Protein AF-A0A1G7UF96-F1 (afdb_monomer_lite)

Secondary structure (DSSP, 8-state):
--EEEE-TT--EESS-S-EEEETTEEEEEEEES--SSS-EEEEEEEEEGGGTTTTSSSPEEEEEEEEEEEEETTEEEEEEEEEE-TTS-HHHHHHHSSEE------

Structure (mmCIF, N/CA/C/O backbone):
data_AF-A0A1G7UF96-F1
#
_entry.id   AF-A0A1G7UF96-F1
#
loop_
_atom_site.group_PDB
_atom_site.id
_atom_site.type_symbol
_atom_site.label_atom_id
_atom_site.label_alt_id
_atom_site.label_comp_id
_atom_site.label_asym_id
_atom_site.label_entity_id
_atom_site.label_seq_id
_atom_site.pdbx_PDB_ins_code
_atom_site.Cartn_x
_atom_site.Cartn_y
_atom_site.Cartn_z
_atom_site.occupancy
_atom_site.B_iso_or_equiv
_atom_site.auth_seq_id
_atom_site.auth_comp_id
_atom_site.auth_asym_id
_atom_site.auth_atom_id
_atom_site.pdbx_PDB_model_num
ATOM 1 N N . MET A 1 1 ? 12.787 -11.613 -13.813 1.00 73.94 1 MET A N 1
ATOM 2 C CA . MET A 1 1 ? 13.176 -10.201 -13.581 1.00 73.94 1 MET A CA 1
ATOM 3 C C . MET A 1 1 ? 12.513 -9.709 -12.301 1.00 73.94 1 MET A C 1
ATOM 5 O O . MET A 1 1 ? 11.374 -10.100 -12.069 1.00 73.94 1 MET A O 1
ATOM 9 N N . PRO A 1 2 ? 13.188 -8.907 -11.461 1.00 85.56 2 PRO A N 1
ATOM 10 C CA . PRO A 1 2 ? 12.588 -8.391 -10.236 1.00 85.56 2 PRO A CA 1
ATOM 11 C C . PRO A 1 2 ? 11.448 -7.409 -10.539 1.00 85.56 2 PRO A C 1
ATOM 13 O O . PRO A 1 2 ? 11.506 -6.662 -11.518 1.00 85.56 2 PRO A O 1
ATOM 16 N N . VAL A 1 3 ? 10.429 -7.410 -9.679 1.00 88.75 3 VAL A N 1
ATOM 17 C CA . VAL A 1 3 ? 9.296 -6.477 -9.737 1.00 88.75 3 VAL A CA 1
ATOM 18 C C . VAL A 1 3 ? 9.209 -5.715 -8.424 1.00 88.75 3 VAL A C 1
ATOM 20 O O . VAL A 1 3 ? 9.403 -6.299 -7.354 1.00 88.75 3 VAL A O 1
ATOM 23 N N . TYR A 1 4 ? 8.929 -4.422 -8.521 1.00 88.75 4 TYR A N 1
ATOM 24 C CA . TYR A 1 4 ? 8.915 -3.468 -7.424 1.00 88.75 4 TYR A CA 1
ATOM 25 C C . TYR A 1 4 ? 7.590 -2.704 -7.381 1.00 88.75 4 TYR A C 1
ATOM 27 O O . TYR A 1 4 ? 6.857 -2.617 -8.367 1.00 88.75 4 TYR A O 1
ATOM 35 N N . VAL A 1 5 ? 7.314 -2.088 -6.239 1.00 86.88 5 VAL A N 1
ATOM 36 C CA . VAL A 1 5 ? 6.290 -1.051 -6.098 1.00 86.88 5 VAL A CA 1
ATOM 37 C C . VAL A 1 5 ? 6.940 0.232 -5.599 1.00 86.88 5 VAL A C 1
ATOM 39 O O . VAL A 1 5 ? 7.855 0.180 -4.774 1.00 86.88 5 VAL A O 1
ATOM 42 N N . VAL A 1 6 ? 6.478 1.377 -6.097 1.00 81.38 6 VAL A N 1
ATOM 43 C CA . VAL A 1 6 ? 6.868 2.694 -5.584 1.00 81.38 6 VAL A CA 1
ATOM 44 C C . VAL A 1 6 ? 5.683 3.240 -4.805 1.00 81.38 6 VAL A C 1
ATOM 46 O O . VAL A 1 6 ? 4.740 3.777 -5.373 1.00 81.38 6 VAL A O 1
ATOM 49 N N . ALA A 1 7 ? 5.713 3.037 -3.490 1.00 77.69 7 ALA A N 1
ATOM 50 C CA . ALA A 1 7 ? 4.721 3.600 -2.583 1.00 77.69 7 ALA A CA 1
ATOM 51 C C . ALA A 1 7 ? 4.837 5.135 -2.530 1.00 77.69 7 ALA A C 1
ATOM 53 O O . ALA A 1 7 ? 5.816 5.701 -3.018 1.00 77.69 7 ALA A O 1
ATOM 54 N N . TYR A 1 8 ? 3.912 5.816 -1.846 1.00 72.69 8 TYR A N 1
ATOM 55 C CA . TYR A 1 8 ? 3.956 7.279 -1.679 1.00 72.69 8 TYR A CA 1
ATOM 56 C C . TYR A 1 8 ? 5.306 7.805 -1.126 1.00 72.69 8 TYR A C 1
ATOM 58 O O . TYR A 1 8 ? 5.711 8.924 -1.420 1.00 72.69 8 TYR A O 1
ATOM 66 N N . MET A 1 9 ? 6.057 6.971 -0.394 1.00 66.12 9 MET A N 1
ATOM 67 C CA . MET A 1 9 ? 7.400 7.275 0.132 1.00 66.12 9 MET A CA 1
ATOM 68 C C . MET A 1 9 ? 8.530 7.213 -0.924 1.00 66.12 9 MET A C 1
ATOM 70 O O . MET A 1 9 ? 9.704 7.350 -0.582 1.00 66.12 9 MET A O 1
ATOM 74 N N . GLY A 1 10 ? 8.208 6.981 -2.201 1.00 69.44 10 GLY A N 1
ATOM 75 C CA . GLY A 1 10 ? 9.092 7.169 -3.359 1.00 69.44 10 GLY A CA 1
ATOM 76 C C . GLY A 1 10 ? 10.208 6.137 -3.552 1.00 69.44 10 GLY A C 1
ATOM 77 O O . GLY A 1 10 ? 10.829 6.105 -4.613 1.00 69.44 10 GLY A O 1
ATOM 78 N N . ARG A 1 11 ? 10.474 5.267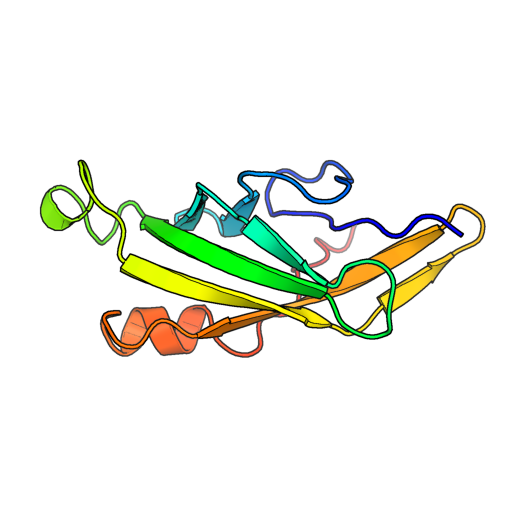 -2.572 1.00 78.62 11 ARG A N 1
ATOM 79 C CA . ARG A 1 11 ? 11.491 4.214 -2.701 1.00 78.62 11 ARG A CA 1
ATOM 80 C C . ARG A 1 11 ? 10.906 2.960 -3.363 1.00 78.62 11 ARG A C 1
ATOM 82 O O . ARG A 1 11 ? 9.798 2.558 -3.004 1.00 78.62 11 ARG A O 1
ATOM 89 N N . PRO A 1 12 ? 11.636 2.318 -4.294 1.00 83.62 12 PRO A N 1
ATOM 90 C CA . PRO A 1 12 ? 11.230 1.040 -4.858 1.00 83.62 12 PRO A CA 1
ATOM 91 C C . PRO A 1 12 ? 11.374 -0.064 -3.809 1.00 83.62 12 PRO A C 1
ATOM 93 O O . PRO A 1 12 ? 12.439 -0.242 -3.219 1.00 83.62 12 PRO A O 1
ATOM 96 N N . LEU A 1 13 ? 10.301 -0.814 -3.583 1.00 86.38 13 LEU A N 1
ATOM 97 C CA . LEU A 1 13 ? 10.238 -1.866 -2.572 1.00 86.38 13 LEU A CA 1
ATOM 98 C C . LEU A 1 13 ? 9.801 -3.190 -3.200 1.00 86.38 13 LEU A C 1
ATOM 100 O O . LEU A 1 13 ? 8.970 -3.215 -4.109 1.00 86.38 13 LEU A O 1
ATOM 104 N N . GLN A 1 14 ? 10.343 -4.298 -2.692 1.00 90.31 14 GLN A N 1
ATOM 105 C CA . GLN A 1 14 ? 9.905 -5.649 -3.043 1.00 90.31 14 GLN A CA 1
ATOM 106 C C . GLN A 1 14 ? 9.113 -6.234 -1.885 1.00 90.31 14 GLN A C 1
ATOM 108 O O . GLN A 1 14 ? 9.666 -6.388 -0.800 1.00 90.31 14 GLN A O 1
ATOM 113 N N . ARG A 1 15 ? 7.840 -6.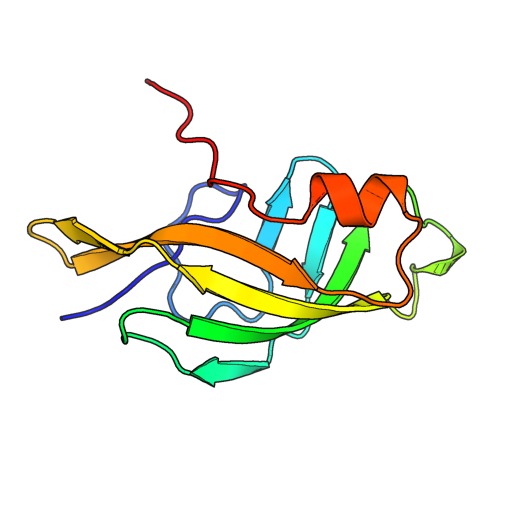575 -2.121 1.00 91.19 15 ARG A N 1
ATOM 114 C CA . ARG A 1 15 ? 6.946 -7.178 -1.117 1.00 91.19 15 ARG A CA 1
ATOM 115 C C . ARG A 1 15 ? 7.009 -6.469 0.249 1.00 91.19 15 ARG A C 1
ATOM 117 O O . ARG A 1 15 ? 7.269 -7.121 1.259 1.00 91.19 15 ARG A O 1
ATOM 124 N N . PRO A 1 16 ? 6.816 -5.138 0.307 1.00 91.56 16 PRO A N 1
ATOM 125 C CA . PRO A 1 16 ? 6.950 -4.423 1.567 1.00 91.56 16 PRO A CA 1
ATOM 126 C C . PRO A 1 16 ? 5.869 -4.858 2.571 1.00 91.56 16 PRO A C 1
ATOM 128 O O . PRO A 1 16 ? 4.717 -5.032 2.172 1.00 91.56 16 PRO A O 1
ATOM 131 N N . PRO A 1 17 ? 6.194 -4.990 3.868 1.00 91.38 17 PRO A N 1
ATOM 132 C CA . PRO A 1 17 ? 5.206 -5.302 4.905 1.00 91.38 17 PRO A CA 1
ATOM 133 C C . PRO A 1 17 ? 4.317 -4.098 5.263 1.00 91.38 17 PRO A C 1
ATOM 135 O O . PRO A 1 17 ? 3.297 -4.254 5.933 1.00 91.38 17 PRO A O 1
ATO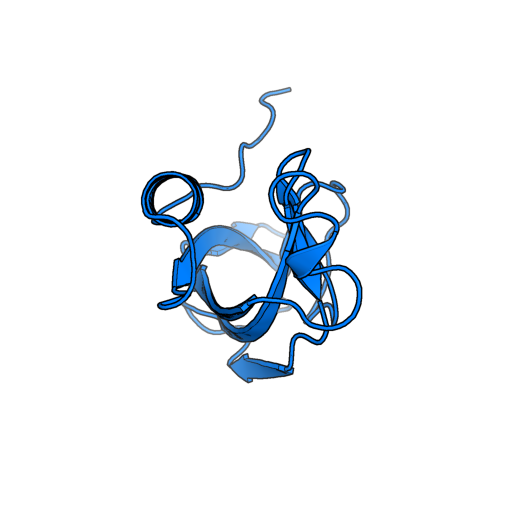M 138 N N . ALA A 1 18 ? 4.696 -2.891 4.834 1.00 89.94 18 ALA A N 1
ATOM 139 C CA . ALA A 1 18 ? 3.914 -1.671 4.977 1.00 89.94 18 ALA A CA 1
ATOM 140 C C . ALA A 1 18 ? 4.204 -0.709 3.818 1.00 89.94 18 ALA A C 1
ATOM 142 O O . ALA A 1 18 ? 5.337 -0.632 3.337 1.00 89.94 18 ALA A O 1
ATOM 143 N N . MET A 1 19 ? 3.197 0.043 3.377 1.00 88.81 19 MET A N 1
ATOM 144 C CA . MET A 1 19 ? 3.353 1.030 2.312 1.00 88.81 19 MET A CA 1
ATOM 145 C C . MET A 1 19 ? 2.391 2.207 2.464 1.00 88.81 19 MET A C 1
ATOM 147 O O . MET A 1 19 ? 1.212 2.035 2.763 1.00 88.81 19 MET A O 1
ATOM 151 N N . GLY A 1 20 ? 2.888 3.417 2.208 1.00 87.44 20 GLY A N 1
ATOM 152 C CA . GLY A 1 20 ? 2.041 4.602 2.087 1.00 87.44 20 GLY A CA 1
ATOM 153 C C . GLY A 1 20 ? 1.241 4.559 0.786 1.00 87.44 20 GLY A C 1
ATOM 154 O O . GLY A 1 20 ? 1.829 4.415 -0.289 1.00 87.44 20 GLY A O 1
ATOM 155 N N . LEU A 1 21 ? -0.079 4.700 0.885 1.00 84.44 21 LEU A N 1
ATOM 156 C CA . LEU A 1 21 ? -0.981 4.772 -0.268 1.00 84.44 21 LEU A CA 1
ATOM 157 C C . LEU A 1 21 ? -1.083 6.216 -0.770 1.00 84.44 21 LEU A C 1
ATOM 159 O O . LEU A 1 21 ? -1.043 6.475 -1.969 1.00 84.44 21 LEU A O 1
ATOM 163 N N . ASN A 1 22 ? -1.176 7.165 0.163 1.00 82.56 22 ASN A N 1
ATOM 164 C CA . ASN A 1 22 ? -1.204 8.601 -0.096 1.00 82.56 22 ASN A CA 1
ATOM 165 C C . ASN A 1 22 ? -0.667 9.374 1.127 1.00 82.56 22 ASN A C 1
ATOM 167 O O . ASN A 1 22 ? -0.161 8.776 2.075 1.00 82.56 22 ASN A O 1
ATOM 171 N N . LYS A 1 23 ? -0.798 10.708 1.122 1.00 81.69 23 LYS A N 1
ATOM 172 C CA . LYS A 1 23 ? -0.341 11.598 2.209 1.00 81.69 23 LYS A CA 1
ATOM 173 C C . LYS A 1 23 ? -0.885 11.253 3.596 1.00 81.69 23 LYS A C 1
ATOM 175 O O . LYS A 1 23 ? -0.236 11.563 4.585 1.00 81.69 23 LYS A O 1
ATOM 180 N N . VAL A 1 24 ? -2.091 10.696 3.664 1.00 83.75 24 VAL A N 1
ATOM 181 C CA . VAL A 1 24 ? -2.852 10.544 4.912 1.00 83.75 24 VAL A CA 1
ATOM 182 C C . VAL A 1 24 ? -3.279 9.106 5.179 1.00 83.75 24 VAL A C 1
ATOM 184 O O . VAL A 1 24 ? -3.958 8.868 6.170 1.00 83.75 24 VAL A O 1
ATOM 187 N N . SER A 1 25 ? -2.930 8.164 4.298 1.00 85.62 25 SER A N 1
ATOM 188 C CA . SER A 1 25 ? -3.344 6.761 4.370 1.00 85.62 25 SER A CA 1
ATOM 189 C C . SER A 1 25 ? -2.170 5.840 4.069 1.00 85.62 25 SER A C 1
ATOM 191 O O . SER A 1 25 ? -1.449 6.022 3.081 1.00 85.62 25 SER A O 1
ATOM 193 N N . ALA A 1 26 ? -2.019 4.814 4.890 1.00 88.69 26 ALA A N 1
ATOM 194 C CA . ALA A 1 26 ? -1.021 3.773 4.739 1.00 88.69 26 ALA A CA 1
ATOM 195 C C . ALA A 1 26 ? -1.663 2.403 4.946 1.00 88.69 26 ALA A C 1
ATOM 197 O O . ALA A 1 26 ? -2.669 2.266 5.640 1.00 88.69 26 ALA A O 1
ATOM 198 N N . MET A 1 27 ? -1.052 1.390 4.348 1.00 90.50 27 MET A N 1
ATOM 199 C CA . MET A 1 27 ? -1.386 0.000 4.599 1.00 90.50 27 MET A CA 1
ATOM 200 C C . MET A 1 27 ? -0.241 -0.663 5.362 1.00 90.50 27 MET A C 1
ATOM 202 O O . MET A 1 27 ? 0.927 -0.489 5.006 1.00 90.50 27 MET A O 1
ATOM 206 N N . THR A 1 28 ? -0.562 -1.399 6.419 1.00 91.19 28 THR A N 1
ATOM 207 C CA . THR A 1 28 ? 0.394 -2.067 7.310 1.00 91.19 28 THR A CA 1
ATOM 208 C C . THR A 1 28 ? 0.063 -3.552 7.444 1.00 91.19 28 THR A C 1
ATOM 210 O O . THR A 1 28 ? -0.990 -4.011 6.995 1.00 91.19 28 THR A O 1
ATOM 213 N N . LYS A 1 29 ? 0.994 -4.322 8.030 1.00 92.25 29 LYS A N 1
ATOM 214 C CA . LYS A 1 29 ? 0.877 -5.780 8.233 1.00 92.25 29 LYS A CA 1
ATOM 215 C C . LYS A 1 29 ? 0.544 -6.539 6.940 1.00 92.25 29 LYS A C 1
ATOM 217 O O . LYS A 1 29 ? -0.226 -7.495 6.947 1.00 92.25 29 LYS A O 1
ATOM 222 N N . ILE A 1 30 ? 1.115 -6.094 5.823 1.00 94.25 30 ILE A N 1
ATOM 223 C CA . ILE A 1 30 ? 0.804 -6.636 4.503 1.00 94.25 30 ILE A CA 1
ATOM 224 C C . ILE A 1 30 ? 1.424 -8.023 4.361 1.00 94.25 30 ILE A C 1
ATOM 226 O O . ILE A 1 30 ? 2.643 -8.194 4.411 1.00 94.25 30 ILE A O 1
ATOM 230 N N . GLN A 1 31 ? 0.570 -9.005 4.115 1.00 95.25 31 GLN A N 1
ATOM 231 C CA . GLN A 1 31 ? 0.926 -10.364 3.750 1.00 95.25 31 GLN A CA 1
ATOM 232 C C . GLN A 1 31 ? 0.652 -10.567 2.261 1.00 95.25 31 GLN A C 1
ATOM 234 O O . GLN A 1 31 ? -0.498 -10.603 1.819 1.00 95.25 31 GLN A O 1
ATOM 239 N N . TRP A 1 32 ? 1.721 -10.692 1.476 1.00 94.62 32 TRP A N 1
ATOM 240 C CA . TRP A 1 32 ? 1.637 -10.899 0.032 1.00 94.62 32 TRP A CA 1
ATOM 241 C C . TRP A 1 32 ? 1.259 -12.346 -0.288 1.00 94.62 32 TRP A C 1
ATOM 243 O O . TRP A 1 32 ? 1.973 -13.278 0.076 1.00 94.62 32 TRP A O 1
ATOM 253 N N . ARG A 1 33 ? 0.142 -12.525 -0.995 1.00 94.94 33 ARG A N 1
ATOM 254 C CA . ARG A 1 33 ? -0.314 -13.810 -1.545 1.00 94.94 33 ARG A CA 1
ATOM 255 C C . ARG A 1 33 ? 0.293 -14.080 -2.916 1.00 94.94 33 ARG A C 1
ATOM 257 O O . ARG A 1 33 ? 0.605 -15.222 -3.232 1.00 94.94 33 ARG A O 1
ATOM 264 N N . SER A 1 34 ? 0.489 -13.031 -3.711 1.00 93.50 34 SER A N 1
ATOM 265 C CA . SER A 1 34 ? 1.153 -13.108 -5.011 1.00 93.50 34 SER A CA 1
ATOM 266 C C . SER A 1 34 ? 2.082 -11.917 -5.224 1.00 93.50 34 SER A C 1
ATOM 268 O O . SER A 1 34 ? 1.881 -10.838 -4.665 1.00 93.50 34 SER A O 1
ATOM 270 N N . TRP A 1 35 ? 3.130 -12.123 -6.023 1.00 93.31 35 TRP A N 1
ATOM 271 C CA . TRP A 1 35 ? 4.083 -11.083 -6.400 1.00 93.31 35 TRP A CA 1
ATOM 272 C C . TRP A 1 35 ? 4.785 -11.436 -7.711 1.00 93.31 35 TRP A C 1
ATOM 274 O O . TRP A 1 35 ? 5.075 -12.602 -7.962 1.00 93.31 35 TRP A O 1
ATOM 284 N N . GLY A 1 36 ? 5.116 -10.431 -8.520 1.00 86.25 36 GLY A N 1
ATOM 285 C CA . GLY A 1 36 ? 5.962 -10.591 -9.706 1.00 86.25 36 GLY A CA 1
ATOM 286 C C . GLY A 1 36 ? 5.238 -11.030 -10.982 1.00 86.25 36 GLY A C 1
ATOM 287 O O . GLY A 1 36 ? 5.833 -10.957 -12.054 1.00 86.25 36 GLY A O 1
ATOM 288 N N . GLY A 1 37 ? 3.969 -11.437 -10.889 1.00 86.94 37 GLY A N 1
ATOM 289 C CA . GLY A 1 37 ? 3.083 -11.632 -12.041 1.00 86.94 37 GLY A CA 1
ATOM 290 C C . GLY A 1 37 ? 2.425 -10.326 -12.488 1.00 86.94 37 GLY A C 1
ATOM 291 O O . GLY A 1 37 ? 2.685 -9.274 -11.908 1.00 86.94 37 GLY A O 1
ATOM 292 N N . ALA A 1 38 ? 1.527 -10.390 -13.479 1.00 86.69 38 ALA A N 1
ATOM 293 C CA . ALA A 1 38 ? 0.787 -9.225 -13.994 1.00 86.69 38 ALA A CA 1
ATOM 294 C C . ALA A 1 38 ? 0.102 -8.394 -12.888 1.00 86.69 38 ALA A C 1
ATOM 296 O O . ALA A 1 38 ? -0.038 -7.175 -13.014 1.00 86.69 38 ALA A O 1
ATOM 297 N N . THR A 1 39 ? -0.259 -9.056 -11.787 1.00 90.81 39 THR A N 1
ATOM 298 C CA . THR A 1 39 ? -0.755 -8.457 -10.550 1.00 90.81 39 THR A CA 1
ATOM 299 C C . THR A 1 39 ? -0.000 -8.992 -9.330 1.00 90.81 39 THR A C 1
ATOM 301 O O . THR A 1 39 ? 0.570 -10.087 -9.359 1.00 90.81 39 THR A O 1
ATOM 304 N N . ALA A 1 40 ? 0.002 -8.215 -8.247 1.00 93.69 40 ALA A N 1
ATOM 305 C CA . ALA A 1 40 ? 0.401 -8.674 -6.916 1.00 93.69 40 ALA A CA 1
ATOM 306 C C . ALA A 1 40 ? -0.735 -8.424 -5.929 1.00 93.69 40 ALA A C 1
ATOM 308 O O . ALA A 1 40 ? -1.298 -7.333 -5.901 1.00 93.69 40 ALA A O 1
ATOM 309 N N . VAL A 1 41 ? -1.061 -9.420 -5.114 1.00 95.19 41 VAL A N 1
ATOM 310 C CA . VAL A 1 41 ? -2.160 -9.352 -4.148 1.00 95.19 41 VAL A CA 1
ATOM 311 C C . VAL A 1 41 ? -1.591 -9.446 -2.742 1.00 95.19 41 VAL A C 1
ATOM 313 O O . VAL A 1 41 ? -0.841 -10.376 -2.433 1.00 95.19 41 VAL A O 1
ATOM 316 N N . GLY A 1 42 ? -1.955 -8.494 -1.890 1.00 95.00 42 GLY A N 1
ATOM 317 C CA . GLY A 1 42 ? -1.597 -8.456 -0.478 1.00 95.00 42 GLY A CA 1
ATOM 318 C C . GLY A 1 42 ? -2.822 -8.241 0.401 1.00 95.00 42 GLY A C 1
ATOM 319 O O . GLY A 1 42 ? -3.763 -7.559 0.010 1.00 95.00 42 GLY A O 1
ATOM 320 N N . VAL A 1 43 ? -2.811 -8.818 1.598 1.00 95.12 43 VAL A N 1
ATOM 321 C CA . VAL A 1 43 ? -3.854 -8.615 2.615 1.00 95.12 43 VAL A CA 1
ATOM 322 C C . VAL A 1 43 ? -3.217 -7.956 3.827 1.00 95.12 43 VAL A C 1
ATOM 324 O O . VAL A 1 43 ? -2.118 -8.338 4.214 1.00 95.12 43 VAL A O 1
ATOM 327 N N . GLY A 1 44 ? -3.873 -6.965 4.414 1.00 93.38 44 GLY A N 1
ATOM 328 C CA . GLY A 1 44 ? -3.344 -6.230 5.558 1.00 93.38 44 GLY A CA 1
ATOM 329 C C . GLY A 1 44 ? -4.385 -5.291 6.148 1.00 93.38 44 GLY A C 1
ATOM 330 O O . GLY A 1 44 ? -5.586 -5.528 6.034 1.00 93.38 44 GLY A O 1
ATOM 331 N N . GLU A 1 45 ? -3.915 -4.217 6.766 1.00 92.62 45 GLU A N 1
ATOM 332 C CA . GLU A 1 45 ? -4.756 -3.238 7.452 1.00 92.62 45 GLU A CA 1
ATOM 333 C C . GLU A 1 45 ? -4.520 -1.842 6.873 1.00 92.62 45 GLU A C 1
ATOM 335 O O . GLU A 1 45 ? -3.374 -1.430 6.700 1.00 92.62 45 GLU A O 1
ATOM 340 N N . VAL A 1 46 ? -5.590 -1.105 6.577 1.00 90.19 46 VAL A N 1
ATOM 341 C CA . VAL A 1 46 ? -5.530 0.302 6.164 1.00 90.19 46 VAL A CA 1
ATOM 342 C C . VAL A 1 46 ? -5.763 1.193 7.370 1.00 90.19 46 VAL A C 1
ATOM 344 O O . VAL A 1 46 ? -6.739 1.028 8.102 1.00 90.19 46 VAL A O 1
ATOM 347 N N . ASN A 1 47 ? -4.877 2.170 7.515 1.00 88.88 47 ASN A N 1
ATOM 348 C CA . ASN A 1 47 ? -4.916 3.192 8.546 1.00 88.88 47 ASN A CA 1
ATOM 349 C C . ASN A 1 47 ? -4.718 4.566 7.919 1.00 88.88 47 ASN A C 1
ATOM 351 O O . ASN A 1 47 ? -4.042 4.712 6.896 1.00 88.88 47 ASN A O 1
ATOM 355 N N . GLY A 1 48 ? -5.269 5.590 8.554 1.00 85.81 48 GLY A N 1
ATOM 356 C CA . GLY A 1 48 ? -5.061 6.964 8.140 1.00 85.81 48 GLY A CA 1
ATOM 357 C C . GLY A 1 48 ? -5.441 7.956 9.222 1.00 85.81 48 GLY A C 1
ATOM 358 O O . GLY A 1 48 ? -6.127 7.617 10.180 1.00 85.81 48 GLY A O 1
ATOM 359 N N . LEU A 1 49 ? -5.020 9.207 9.050 1.00 83.19 49 LEU A N 1
ATOM 360 C CA . LEU A 1 49 ? -5.316 10.267 10.024 1.00 83.19 49 LEU A CA 1
ATOM 361 C C . LEU A 1 49 ? -6.825 10.502 10.197 1.00 83.19 49 LEU A C 1
ATOM 363 O O . LEU A 1 49 ? -7.266 10.952 11.244 1.00 83.19 49 LEU A O 1
ATOM 367 N N . TRP A 1 50 ? -7.618 10.168 9.178 1.00 81.62 50 TRP A N 1
ATOM 368 C CA . TRP A 1 50 ? -9.072 10.332 9.153 1.00 81.62 50 TRP A CA 1
ATOM 369 C C . TRP A 1 50 ? -9.837 9.294 9.987 1.00 81.62 50 TRP A C 1
ATOM 371 O O . TRP A 1 50 ? -11.034 9.471 10.187 1.00 81.62 50 TRP A O 1
ATOM 381 N N . CYS A 1 51 ? -9.191 8.217 10.444 1.00 82.19 51 CYS A N 1
ATOM 382 C CA . CYS A 1 51 ? -9.819 7.219 11.314 1.00 82.19 51 CYS A CA 1
ATOM 383 C C . CYS A 1 51 ? -9.288 7.230 12.741 1.00 82.19 51 CYS A C 1
ATOM 385 O O . CYS A 1 51 ? -9.606 6.318 13.500 1.00 82.19 51 CYS A O 1
ATOM 387 N N . LEU A 1 52 ? -8.455 8.206 13.105 1.00 82.44 52 LEU A N 1
ATOM 388 C CA . LEU A 1 52 ? -8.007 8.342 14.482 1.00 82.44 52 LEU A CA 1
ATOM 389 C C . LEU A 1 52 ? -9.109 8.992 15.334 1.00 82.44 52 LEU A C 1
ATOM 391 O O . LEU A 1 52 ? -9.738 9.950 14.876 1.00 82.44 52 LEU A O 1
ATOM 395 N N . PRO A 1 53 ? -9.320 8.509 16.575 1.00 82.25 53 PRO A N 1
ATOM 396 C CA . PRO A 1 53 ? -8.556 7.454 17.267 1.00 82.25 53 PRO A CA 1
ATOM 397 C C . PRO A 1 53 ? -9.033 6.010 16.997 1.00 82.25 53 PRO A C 1
ATOM 399 O O . PRO A 1 53 ? -8.415 5.052 17.454 1.00 82.25 53 PRO A O 1
ATOM 402 N N . GLN A 1 54 ? -10.123 5.811 16.256 1.00 79.50 54 GLN A N 1
ATOM 403 C CA . GLN A 1 54 ? -10.797 4.514 16.098 1.00 79.50 54 GLN A CA 1
ATOM 404 C C . GLN A 1 54 ? -9.912 3.411 15.486 1.00 79.50 54 GLN A C 1
ATOM 4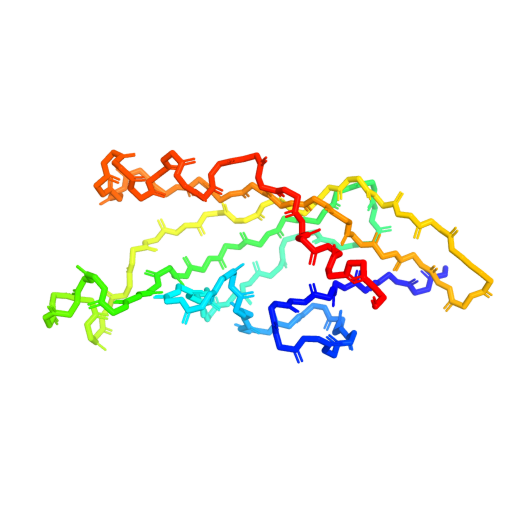06 O O . GLN A 1 54 ? -10.120 2.236 15.781 1.00 79.50 54 GLN A O 1
ATOM 411 N N . CYS A 1 55 ? -8.934 3.768 14.650 1.00 79.06 55 CYS A N 1
ATOM 412 C CA . CYS A 1 55 ? -8.016 2.831 13.994 1.00 79.06 55 CYS A CA 1
ATOM 413 C C . CYS A 1 55 ? -6.602 2.793 14.601 1.00 79.06 55 CYS A C 1
ATOM 415 O O . CYS A 1 55 ? -5.704 2.190 14.017 1.00 79.06 55 CYS A O 1
ATOM 417 N N . GLU A 1 56 ? -6.379 3.426 15.758 1.00 75.06 56 GLU A N 1
ATOM 418 C CA . GLU A 1 56 ? -5.046 3.539 16.371 1.00 75.06 56 GLU A CA 1
ATOM 419 C C . GLU A 1 56 ? -4.462 2.174 16.773 1.00 75.06 56 GLU A C 1
ATOM 421 O O . GLU A 1 56 ? -3.272 1.916 16.594 1.00 75.06 56 GLU A O 1
ATOM 426 N N . THR A 1 57 ? -5.312 1.265 17.258 1.00 77.62 57 THR A N 1
ATOM 427 C CA . THR A 1 57 ? -4.917 -0.089 17.686 1.00 77.62 57 THR A CA 1
ATOM 428 C C . THR A 1 57 ? -5.159 -1.158 16.622 1.00 77.62 57 THR A C 1
ATOM 430 O O . THR A 1 57 ? -4.408 -2.136 16.542 1.00 77.62 57 THR A O 1
ATOM 433 N N . LYS A 1 58 ? -6.195 -0.996 15.792 1.00 81.62 58 LYS A N 1
ATOM 434 C CA . LYS A 1 58 ? -6.568 -1.954 14.749 1.00 81.62 58 LYS A CA 1
ATOM 435 C C . LYS A 1 58 ? -7.071 -1.226 13.512 1.00 81.62 58 LYS A C 1
ATOM 437 O O . LYS A 1 58 ? -8.093 -0.548 13.561 1.00 81.62 58 LYS A O 1
ATOM 442 N N . GLY A 1 59 ? -6.375 -1.423 12.398 1.00 83.88 59 GLY A N 1
ATOM 443 C CA . GLY A 1 59 ? -6.804 -0.858 11.130 1.00 83.88 59 GLY A CA 1
ATOM 444 C C . GLY A 1 59 ? -7.949 -1.608 10.480 1.00 83.88 59 GLY A C 1
ATOM 445 O O . GLY A 1 59 ? -8.343 -2.701 10.896 1.00 83.88 59 GLY A O 1
ATOM 446 N N . TYR A 1 60 ? -8.459 -1.021 9.405 1.00 88.56 60 TYR A N 1
ATOM 447 C CA . TYR A 1 60 ? -9.513 -1.640 8.617 1.00 88.56 60 TYR A CA 1
ATOM 448 C C . TYR A 1 60 ? -8.918 -2.771 7.779 1.00 88.56 60 TYR A C 1
ATOM 450 O O . TYR A 1 60 ? -7.991 -2.514 7.005 1.00 88.56 60 TYR A O 1
ATOM 458 N N . PRO A 1 61 ? -9.417 -4.013 7.899 1.00 91.69 61 PRO A N 1
ATOM 459 C CA . PRO A 1 61 ? -8.928 -5.113 7.087 1.00 91.69 61 PRO A CA 1
ATOM 460 C C . PRO A 1 61 ? -9.164 -4.802 5.610 1.00 91.69 61 PRO A C 1
ATOM 462 O O . PRO A 1 61 ? -10.265 -4.423 5.199 1.00 91.69 61 PRO A O 1
ATOM 465 N N . ALA A 1 62 ? -8.110 -4.955 4.820 1.00 91.81 62 ALA A N 1
ATOM 466 C CA . ALA A 1 62 ? -8.095 -4.559 3.429 1.00 91.81 62 ALA A CA 1
ATOM 467 C C . ALA A 1 62 ? -7.283 -5.532 2.578 1.00 91.81 62 ALA A C 1
ATOM 469 O O . ALA A 1 62 ? -6.282 -6.108 3.014 1.00 91.81 62 ALA A O 1
ATOM 470 N N . THR A 1 63 ? -7.695 -5.661 1.323 1.00 94.25 63 THR A N 1
ATOM 471 C CA . THR A 1 63 ? -6.943 -6.358 0.283 1.00 94.25 63 THR A CA 1
ATOM 472 C C . THR A 1 63 ? -6.429 -5.333 -0.713 1.00 94.25 63 THR A C 1
ATOM 474 O O . THR A 1 63 ? -7.214 -4.582 -1.287 1.00 94.25 63 THR A O 1
ATOM 477 N N . ILE A 1 64 ? -5.118 -5.310 -0.933 1.00 92.38 64 ILE A N 1
ATOM 478 C CA . ILE A 1 64 ? -4.481 -4.509 -1.973 1.00 92.38 64 ILE A CA 1
ATOM 479 C C . ILE A 1 64 ? -4.160 -5.381 -3.178 1.00 92.38 64 ILE A C 1
ATOM 481 O O . ILE A 1 64 ? -3.545 -6.439 -3.060 1.00 92.38 64 ILE A O 1
ATOM 485 N N . THR A 1 65 ? -4.553 -4.905 -4.351 1.00 93.88 65 THR A N 1
ATOM 486 C CA . THR A 1 65 ? -4.153 -5.469 -5.637 1.00 93.88 65 THR A CA 1
ATOM 487 C C . THR A 1 65 ? -3.307 -4.442 -6.363 1.00 93.88 65 THR A C 1
ATOM 489 O O . THR A 1 65 ? -3.793 -3.373 -6.721 1.00 93.88 65 THR A O 1
ATOM 492 N N . LEU A 1 66 ? -2.036 -4.758 -6.575 1.00 92.31 66 LEU A N 1
ATOM 493 C CA . LEU A 1 66 ? -1.153 -4.004 -7.449 1.00 92.31 66 LEU A CA 1
ATOM 494 C C . LEU A 1 66 ? -1.315 -4.508 -8.880 1.00 92.31 66 LEU A C 1
ATOM 496 O O . LEU A 1 66 ? -1.383 -5.716 -9.120 1.00 92.31 66 LEU A O 1
ATOM 500 N N . SER A 1 67 ? -1.353 -3.586 -9.830 1.00 90.12 67 SER A N 1
ATOM 501 C CA . SER A 1 67 ? -1.581 -3.881 -11.242 1.00 90.12 67 SER A CA 1
ATOM 502 C C . SER A 1 67 ? -0.775 -2.938 -12.137 1.00 90.12 67 SER A C 1
ATOM 504 O O . SER A 1 67 ? 0.003 -2.098 -11.669 1.00 90.12 67 SER A O 1
ATOM 506 N N . ASN A 1 68 ? -0.949 -3.098 -13.451 1.00 87.00 68 ASN A N 1
ATOM 507 C CA . ASN A 1 68 ? -0.378 -2.213 -14.459 1.00 87.00 68 ASN A CA 1
ATOM 508 C C . ASN A 1 68 ? 1.160 -2.144 -14.390 1.00 87.00 68 ASN A C 1
ATOM 510 O O . ASN A 1 68 ? 1.739 -1.063 -14.261 1.00 87.00 68 ASN A O 1
ATOM 514 N N . ILE A 1 69 ? 1.829 -3.304 -14.444 1.00 87.94 69 ILE A N 1
ATOM 515 C CA . ILE A 1 69 ? 3.296 -3.344 -14.453 1.00 87.94 69 ILE A CA 1
ATOM 516 C C . ILE A 1 69 ? 3.840 -2.561 -15.650 1.00 87.94 69 ILE A C 1
ATOM 518 O O . ILE A 1 69 ? 3.425 -2.745 -16.796 1.00 87.94 69 ILE A O 1
ATOM 522 N N . ARG A 1 70 ? 4.831 -1.718 -15.375 1.00 87.06 70 ARG A N 1
ATOM 523 C CA . ARG A 1 70 ? 5.691 -1.070 -16.359 1.00 87.06 70 ARG A CA 1
ATOM 524 C C . ARG A 1 70 ? 7.070 -1.709 -16.298 1.00 87.06 70 ARG A C 1
ATOM 526 O O . ARG A 1 70 ? 7.764 -1.604 -15.290 1.00 87.06 70 ARG A O 1
ATOM 533 N N . TRP A 1 71 ? 7.447 -2.399 -17.368 1.00 84.94 71 TRP A N 1
ATOM 534 C CA . TRP A 1 71 ? 8.760 -3.022 -17.493 1.00 84.94 71 TRP A CA 1
ATOM 535 C C . TRP A 1 71 ? 9.783 -2.002 -17.985 1.00 84.94 71 TRP A C 1
ATOM 537 O O . TRP A 1 71 ? 9.573 -1.338 -18.997 1.00 84.94 71 TRP A O 1
ATOM 547 N N . GLY A 1 72 ? 10.894 -1.884 -17.264 1.00 82.12 72 GLY A N 1
ATOM 548 C CA . GLY A 1 72 ? 12.064 -1.120 -17.679 1.00 82.12 72 GLY A CA 1
ATOM 549 C C . GLY A 1 72 ? 13.317 -1.992 -17.707 1.00 82.12 72 GLY A C 1
ATOM 550 O O . GLY A 1 72 ? 13.302 -3.155 -17.306 1.00 82.12 72 GLY A O 1
ATOM 551 N N . LYS A 1 73 ? 14.448 -1.405 -18.114 1.00 77.12 73 LYS A N 1
ATOM 552 C CA . LYS A 1 73 ? 15.737 -2.118 -18.241 1.00 77.12 73 LYS A CA 1
ATOM 553 C C . LYS A 1 73 ? 16.236 -2.770 -16.939 1.00 77.12 73 LYS A C 1
ATOM 555 O O . LYS A 1 73 ? 17.065 -3.667 -16.999 1.00 77.12 73 LYS A O 1
ATOM 560 N N . ARG A 1 74 ? 15.769 -2.307 -15.772 1.00 78.50 74 ARG A N 1
ATOM 561 C CA . ARG A 1 74 ? 16.225 -2.755 -14.439 1.00 78.50 74 ARG A CA 1
ATOM 562 C C . ARG A 1 74 ? 15.185 -3.581 -13.663 1.00 78.50 74 ARG A C 1
ATOM 564 O O . ARG A 1 74 ? 15.456 -3.968 -12.532 1.00 78.50 74 ARG A O 1
ATOM 571 N N . GLY A 1 75 ? 14.010 -3.845 -14.241 1.00 85.19 75 GLY A N 1
ATOM 572 C CA . GLY A 1 75 ? 12.914 -4.560 -13.577 1.00 85.19 75 GLY A CA 1
ATOM 573 C C . GLY A 1 75 ? 11.532 -3.995 -13.906 1.00 85.19 75 GLY A C 1
ATOM 574 O O . GLY A 1 75 ? 11.404 -3.023 -14.652 1.00 85.19 75 GLY A O 1
ATOM 575 N N . GLY A 1 76 ? 10.496 -4.629 -13.358 1.00 88.62 76 GLY A N 1
ATOM 576 C CA . GLY A 1 76 ? 9.105 -4.189 -13.475 1.00 88.62 76 GLY A CA 1
ATOM 577 C C . GLY A 1 76 ? 8.672 -3.323 -12.294 1.00 88.62 76 GLY A C 1
ATOM 578 O O . GLY A 1 76 ? 9.128 -3.536 -11.173 1.00 88.62 76 GLY A O 1
ATOM 579 N N . PHE A 1 77 ? 7.765 -2.378 -12.524 1.00 88.81 77 PHE A N 1
ATOM 580 C CA . PHE A 1 77 ? 7.175 -1.546 -11.473 1.00 88.81 77 PHE A CA 1
ATOM 581 C C . PHE A 1 77 ? 5.655 -1.560 -11.573 1.00 88.81 77 PHE A C 1
ATOM 583 O O . PHE A 1 77 ? 5.117 -1.253 -12.634 1.00 88.81 77 PHE A O 1
ATOM 590 N N . TYR A 1 78 ? 4.956 -1.886 -10.487 1.00 89.81 78 TYR A N 1
ATOM 591 C CA . TYR A 1 78 ? 3.502 -1.722 -10.428 1.00 89.81 78 TYR A CA 1
ATOM 592 C C . TYR A 1 78 ? 3.143 -0.230 -10.424 1.00 89.81 78 TYR A C 1
ATOM 594 O O . TYR A 1 78 ? 3.569 0.500 -9.529 1.00 89.81 78 TYR A O 1
ATOM 602 N N . ALA A 1 79 ? 2.372 0.217 -11.420 1.00 84.25 79 ALA A N 1
ATOM 603 C CA . ALA A 1 79 ? 1.953 1.616 -11.569 1.00 84.25 79 ALA A CA 1
ATOM 604 C C . ALA A 1 79 ? 0.494 1.869 -11.142 1.00 84.25 79 ALA A C 1
ATOM 606 O O . ALA A 1 79 ? 0.053 3.017 -11.096 1.00 84.25 79 ALA A O 1
ATOM 607 N N . GLY A 1 80 ? -0.263 0.814 -10.839 1.00 86.56 80 GLY A N 1
ATOM 608 C CA . GLY A 1 80 ? -1.630 0.899 -10.332 1.00 86.56 80 GLY A CA 1
ATOM 609 C C . GLY A 1 80 ? -1.790 0.130 -9.032 1.00 86.56 80 GLY A C 1
ATOM 610 O O . GLY A 1 80 ? -1.098 -0.867 -8.795 1.00 86.56 80 GLY A O 1
ATOM 611 N N . PHE A 1 81 ? -2.716 0.588 -8.201 1.00 88.12 81 PHE A N 1
ATOM 612 C CA . PHE A 1 81 ? -3.171 -0.149 -7.040 1.00 88.12 81 PHE A CA 1
ATOM 613 C C . PHE A 1 81 ? -4.677 0.015 -6.844 1.00 88.12 81 PHE A C 1
ATOM 615 O O . PHE A 1 81 ? -5.283 1.034 -7.158 1.00 88.12 81 PHE A O 1
ATOM 622 N N . THR A 1 82 ? -5.299 -1.014 -6.298 1.00 88.12 82 THR A N 1
ATOM 623 C CA . THR A 1 82 ? -6.690 -0.986 -5.861 1.00 88.12 82 THR A CA 1
ATOM 624 C C . THR A 1 82 ? -6.737 -1.549 -4.462 1.00 88.12 82 THR A C 1
ATOM 626 O O . THR A 1 82 ? -6.202 -2.632 -4.219 1.00 88.12 82 THR A O 1
ATOM 629 N N . VAL A 1 83 ? -7.359 -0.821 -3.544 1.00 88.62 83 VAL A N 1
ATOM 630 C CA . VAL A 1 83 ? -7.592 -1.300 -2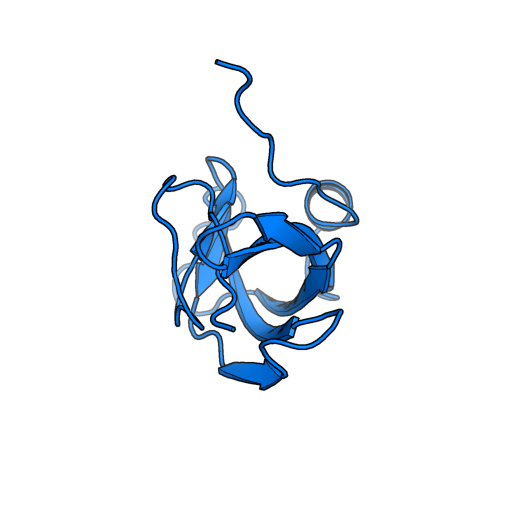.186 1.00 88.62 83 VAL A CA 1
ATOM 631 C C . VAL A 1 83 ? -9.074 -1.562 -2.015 1.00 88.62 83 VAL A C 1
ATOM 633 O O . VAL A 1 83 ? -9.890 -0.659 -2.157 1.00 88.62 83 VAL A O 1
ATOM 636 N N . ASN A 1 84 ? -9.407 -2.804 -1.685 1.00 88.56 84 ASN A N 1
ATOM 637 C CA . ASN A 1 84 ? -10.750 -3.185 -1.292 1.00 88.56 84 ASN A CA 1
ATOM 638 C C . ASN A 1 84 ? -10.789 -3.377 0.224 1.00 88.56 84 ASN A C 1
ATOM 640 O O . ASN A 1 84 ? -10.084 -4.234 0.763 1.00 88.56 84 ASN A O 1
ATOM 644 N N . ALA A 1 85 ? -11.601 -2.576 0.902 1.00 85.69 85 ALA A N 1
ATOM 645 C CA . ALA A 1 85 ? -11.761 -2.621 2.345 1.00 85.69 85 ALA A CA 1
ATOM 646 C C . ALA A 1 85 ? -13.242 -2.389 2.688 1.00 85.69 85 ALA A C 1
ATOM 648 O O . ALA A 1 85 ? -13.693 -1.243 2.709 1.00 85.69 85 ALA A O 1
ATOM 649 N N . PRO A 1 86 ? -14.013 -3.458 2.949 1.00 77.38 86 PRO A N 1
ATOM 650 C CA . PRO A 1 86 ? -15.467 -3.373 3.108 1.00 77.38 86 PRO A CA 1
ATOM 651 C C . PRO A 1 86 ? -15.906 -2.569 4.340 1.00 77.38 86 PRO A C 1
ATOM 653 O O . PRO A 1 86 ? -17.043 -2.124 4.400 1.00 77.38 86 PRO A O 1
ATOM 656 N N . GLY A 1 87 ? -15.017 -2.377 5.320 1.00 77.56 87 GLY A N 1
ATOM 657 C CA . GLY A 1 87 ? -15.291 -1.582 6.519 1.00 77.56 87 GLY A CA 1
ATOM 658 C C . GLY A 1 87 ? -14.943 -0.096 6.402 1.00 77.56 87 GLY A C 1
ATOM 659 O O . GLY A 1 87 ? -15.075 0.616 7.393 1.00 77.56 87 GLY A O 1
ATOM 660 N N . LEU A 1 88 ? -14.448 0.378 5.252 1.00 79.06 88 LEU A N 1
ATOM 661 C CA . LEU A 1 88 ? -14.102 1.790 5.087 1.00 79.06 88 LEU A CA 1
ATOM 662 C C . LEU A 1 88 ? -15.347 2.670 4.914 1.00 79.06 88 LEU A C 1
ATOM 664 O O . LEU A 1 88 ? -16.282 2.268 4.222 1.00 79.06 88 LEU A O 1
ATOM 668 N N . PRO A 1 89 ? -15.321 3.918 5.425 1.00 77.00 89 PRO A N 1
ATOM 669 C CA . PRO A 1 89 ? -16.266 4.943 4.998 1.00 77.00 89 PRO A CA 1
ATOM 670 C C . PRO A 1 89 ? -16.243 5.087 3.471 1.00 77.00 89 PRO A C 1
ATOM 672 O O . PRO A 1 89 ? -15.163 5.093 2.872 1.00 77.00 89 PRO A O 1
ATOM 675 N N . GLU A 1 90 ? -17.412 5.238 2.846 1.00 75.50 90 GLU A N 1
ATOM 676 C CA . GLU A 1 90 ? -17.572 5.221 1.381 1.00 75.50 90 GLU A CA 1
ATOM 677 C C . GLU A 1 90 ? -16.646 6.223 0.668 1.00 75.50 90 GLU A C 1
ATOM 679 O O . GLU A 1 90 ? -16.010 5.895 -0.334 1.00 75.50 90 GLU A O 1
ATOM 684 N N . GLU A 1 91 ? -16.482 7.416 1.242 1.00 76.88 91 GLU A N 1
ATOM 685 C CA . GLU A 1 91 ? -15.554 8.446 0.762 1.00 76.88 91 GLU A CA 1
ATOM 686 C C . GLU A 1 91 ? -14.100 7.953 0.694 1.00 76.88 91 GLU A C 1
ATOM 688 O O . GLU A 1 91 ? -13.387 8.203 -0.279 1.00 76.88 91 GLU A O 1
ATOM 693 N N . GLN A 1 92 ? -13.639 7.202 1.697 1.00 79.38 92 GLN A N 1
ATOM 694 C CA . GLN A 1 92 ? -12.276 6.663 1.695 1.00 79.38 92 GLN A CA 1
ATOM 695 C C . GLN A 1 92 ? -12.151 5.452 0.776 1.00 79.38 92 GLN A C 1
ATOM 697 O O . GLN A 1 92 ? -11.131 5.309 0.102 1.00 79.38 92 GLN A O 1
ATOM 702 N N . ALA A 1 93 ? -13.190 4.617 0.692 1.00 77.00 93 ALA A N 1
ATOM 703 C CA . ALA A 1 93 ? -13.232 3.507 -0.254 1.00 77.00 93 ALA A CA 1
ATOM 704 C C . ALA A 1 93 ? -13.103 4.012 -1.702 1.00 77.00 93 ALA A C 1
ATOM 706 O O . ALA A 1 93 ? -12.268 3.508 -2.457 1.00 77.00 93 ALA A O 1
ATOM 707 N N . LYS A 1 94 ? -13.831 5.078 -2.069 1.00 77.06 94 LYS A N 1
ATOM 708 C CA . LYS A 1 94 ? -13.719 5.724 -3.390 1.00 77.06 94 LYS A CA 1
ATOM 709 C C . LYS A 1 94 ? -12.318 6.276 -3.648 1.00 77.06 94 LYS A C 1
ATOM 711 O O . LYS A 1 94 ? -11.765 6.062 -4.722 1.00 77.06 94 LYS A O 1
ATOM 716 N N . ARG A 1 95 ? -11.697 6.918 -2.654 1.00 75.44 95 ARG A N 1
ATOM 717 C CA . ARG A 1 95 ? -10.335 7.479 -2.772 1.00 75.44 95 ARG A CA 1
ATOM 718 C C . ARG A 1 95 ? -9.222 6.436 -2.875 1.00 75.44 95 ARG A C 1
ATOM 720 O O . ARG A 1 95 ? -8.104 6.794 -3.237 1.00 75.44 95 ARG A O 1
ATOM 727 N N . LEU A 1 96 ? -9.486 5.184 -2.509 1.00 74.62 96 LEU A N 1
ATOM 728 C CA . LEU A 1 96 ? -8.498 4.100 -2.504 1.00 74.62 96 LEU A CA 1
ATOM 729 C C . LEU A 1 96 ? -8.768 3.026 -3.574 1.00 74.62 96 LEU A C 1
ATOM 731 O O . LEU A 1 96 ? -7.957 2.112 -3.753 1.00 74.62 96 LEU A O 1
ATOM 735 N N . THR A 1 97 ? -9.866 3.162 -4.320 1.00 75.50 97 THR A N 1
ATOM 736 C CA . THR A 1 97 ? -10.210 2.305 -5.460 1.00 75.50 97 THR A CA 1
ATOM 737 C C . THR A 1 97 ? -9.597 2.862 -6.749 1.00 75.50 97 THR A C 1
ATOM 739 O O . THR A 1 97 ? -9.584 4.076 -6.951 1.00 75.50 97 THR A O 1
ATOM 742 N N . ASP A 1 98 ? -9.064 1.967 -7.592 1.00 66.50 98 ASP A N 1
ATOM 743 C CA . ASP A 1 98 ? -8.477 2.246 -8.918 1.00 66.50 98 ASP A CA 1
ATOM 744 C C . ASP A 1 98 ? -7.502 3.437 -8.963 1.00 66.50 98 ASP A C 1
ATOM 746 O O . ASP A 1 98 ? -7.489 4.269 -9.872 1.00 66.50 98 ASP A O 1
ATOM 750 N N . GLN A 1 99 ? -6.659 3.540 -7.939 1.00 73.12 99 GLN A N 1
ATOM 751 C CA . GLN A 1 99 ? -5.679 4.607 -7.867 1.00 73.12 99 GLN A CA 1
ATOM 752 C C . GLN A 1 99 ? -4.456 4.241 -8.704 1.00 73.12 99 GLN A C 1
ATOM 754 O O . GLN A 1 99 ? -3.817 3.198 -8.539 1.00 73.12 99 GLN A O 1
ATOM 759 N N . ARG A 1 100 ? -4.061 5.150 -9.589 1.00 67.00 100 ARG A N 1
ATOM 760 C CA . ARG A 1 100 ? -2.715 5.115 -10.159 1.00 67.00 100 ARG A CA 1
ATOM 761 C C . ARG A 1 100 ? -1.773 5.700 -9.124 1.00 67.00 100 ARG A C 1
ATOM 763 O O . ARG A 1 100 ? -2.092 6.725 -8.519 1.00 67.00 100 ARG A O 1
ATOM 770 N N . PHE A 1 101 ? -0.611 5.079 -8.921 1.00 62.72 101 PHE A N 1
ATOM 771 C CA . PHE A 1 101 ? 0.447 5.791 -8.213 1.00 62.72 101 PHE A CA 1
ATOM 772 C C . PHE A 1 101 ? 0.679 7.064 -9.009 1.00 62.72 101 PHE A C 1
ATOM 774 O O . PHE A 1 101 ? 1.025 6.989 -10.188 1.00 62.72 101 PHE A O 1
ATOM 781 N N . SER A 1 102 ? 0.394 8.214 -8.392 1.00 47.75 102 SER A N 1
ATOM 782 C CA . SER A 1 102 ? 0.753 9.500 -8.960 1.00 47.75 102 SER A CA 1
ATOM 783 C C . SER A 1 102 ? 2.260 9.441 -9.121 1.00 47.75 102 SER A C 1
ATOM 785 O O . SER A 1 102 ? 3.025 9.628 -8.174 1.00 47.75 102 SER A O 1
ATOM 787 N N . SER A 1 103 ? 2.692 9.116 -10.336 1.00 41.00 103 SER A N 1
ATOM 788 C CA . SER A 1 103 ? 3.909 9.672 -10.863 1.00 41.00 103 SER A CA 1
ATOM 789 C C . SER A 1 103 ? 3.732 11.163 -10.639 1.00 41.00 103 SER A C 1
ATOM 791 O O . SER A 1 103 ? 2.980 11.814 -11.362 1.00 41.00 103 SER A O 1
ATOM 793 N N . ARG A 1 104 ? 4.353 11.693 -9.581 1.00 40.00 104 ARG A N 1
ATOM 794 C CA . ARG A 1 104 ? 4.846 13.056 -9.657 1.00 40.00 104 ARG A CA 1
ATOM 795 C C . ARG A 1 104 ? 5.648 13.072 -10.943 1.00 40.00 104 ARG A C 1
ATOM 797 O O . ARG A 1 104 ? 6.724 12.479 -11.027 1.00 40.00 104 ARG A O 1
ATOM 804 N N . GLU A 1 105 ? 5.024 13.609 -11.977 1.00 37.56 105 GLU A N 1
ATOM 805 C CA . GLU A 1 105 ? 5.736 14.157 -13.100 1.00 37.56 105 GLU A CA 1
ATOM 806 C C . GLU A 1 105 ? 6.735 15.132 -12.487 1.00 37.56 105 GLU A C 1
ATOM 808 O O . GLU A 1 105 ? 6.348 16.077 -11.808 1.00 37.56 105 GLU A O 1
ATOM 813 N N . ARG A 1 106 ? 7.997 14.711 -12.570 1.00 37.78 106 ARG A N 1
ATOM 814 C CA . ARG A 1 106 ? 9.182 15.526 -12.811 1.00 37.78 106 ARG A CA 1
ATOM 815 C C . ARG A 1 106 ? 9.242 16.875 -12.096 1.00 37.78 106 ARG A C 1
ATOM 817 O O . ARG A 1 106 ? 8.570 17.820 -12.549 1.00 37.78 106 ARG A O 1
#

pLDDT: mean 82.68, std 11.8, range [37.56, 95.25]

Radius of gyration: 13.39 Å; chains: 1; bounding box: 34×29×36 Å

Sequence 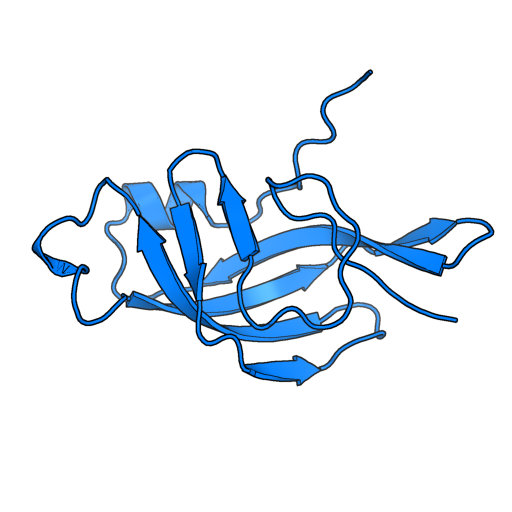(106 aa):
MPVYVVAYMGRPLQRPPAMGLNKVSAMTKIQWRSWGGATAVGVGEVNGLWCLPQCETKGYPATITLSNIRWGKRGGFYAGFTVNAPGLPEEQAKRLTDQRFSSRER

Foldseek 3Di:
DDEFEQACVRDTDHQDQKGHNHPFKIWHNWDWPDDDPQKTKTWTFMDGPVCPPVPVPHGFTKMKIFHDWDDDPVGIYRQWMAIDGPPDDPVVNVVRGTDGPPPPPD

Organism: NCBI:txid504805